Protein AF-A0A4S4K1Y8-F1 (afdb_monomer)

Secondary structure (DSSP, 8-state):
--------------------S-PPPHHHHHHHHHHHHHHHHHHHHHHHHHHHHHHHHHHHHHHHHHHHHHHHHHHHHT----HHHHHHHHHH--PPPPTT--EEEETTEEEETT--TT-------PPP-

Solvent-accessible surface area (backbone atoms only — not comparable to full-atom values): 8454 Å² total; per-residue (Å²): 139,83,85,86,84,86,88,82,79,75,85,75,75,76,78,76,76,71,86,68,96,69,75,84,50,72,65,62,54,50,52,52,55,50,53,50,50,56,51,54,63,58,50,57,70,58,52,60,62,53,50,57,54,51,53,50,58,52,40,54,51,43,33,54,51,50,36,57,55,48,57,48,48,31,64,75,72,70,46,80,92,45,74,68,58,51,56,56,47,59,77,71,49,88,73,76,73,48,91,80,41,51,82,44,80,54,99,90,43,48,42,52,76,61,66,66,94,76,79,88,71,82,81,81,80,76,84,83,130

Structure (mmCIF, N/CA/C/O backbone):
data_AF-A0A4S4K1Y8-F1
#
_entry.id   AF-A0A4S4K1Y8-F1
#
loop_
_atom_site.group_PDB
_atom_site.id
_atom_site.type_symbol
_atom_site.label_atom_id
_atom_site.label_alt_id
_atom_site.label_comp_id
_atom_site.label_asym_id
_atom_site.label_entity_id
_atom_site.label_seq_id
_atom_site.pdbx_PDB_ins_code
_atom_site.Cartn_x
_atom_site.Cartn_y
_atom_site.Cartn_z
_atom_site.occupancy
_atom_site.B_iso_or_equiv
_atom_site.auth_seq_id
_atom_site.auth_comp_id
_atom_site.auth_asym_id
_atom_site.auth_atom_id
_atom_site.pdbx_PDB_model_num
ATOM 1 N N . MET A 1 1 ? -75.470 12.264 -7.279 1.00 44.88 1 MET A N 1
ATOM 2 C CA . MET A 1 1 ? -74.260 12.951 -6.772 1.00 44.88 1 MET A CA 1
ATOM 3 C C . MET A 1 1 ? -73.646 12.125 -5.641 1.00 44.88 1 MET A C 1
ATOM 5 O O . MET A 1 1 ? -74.164 12.151 -4.535 1.00 44.88 1 MET A O 1
ATOM 9 N N . LYS A 1 2 ? -72.594 11.339 -5.912 1.00 53.22 2 LYS A N 1
ATOM 10 C CA . LYS A 1 2 ? -71.804 10.629 -4.886 1.00 53.22 2 LYS A CA 1
ATOM 11 C C . LYS A 1 2 ? -70.494 11.396 -4.707 1.00 53.22 2 LYS A C 1
ATOM 13 O O . LYS A 1 2 ? -69.692 11.431 -5.633 1.00 53.22 2 LYS A O 1
ATOM 18 N N . LYS A 1 3 ? -70.290 12.036 -3.552 1.00 52.44 3 LYS A N 1
ATOM 19 C CA . LYS A 1 3 ? -68.985 12.610 -3.198 1.00 52.44 3 LYS A CA 1
ATOM 20 C C . LYS A 1 3 ? -68.050 11.472 -2.789 1.00 52.44 3 LYS A C 1
ATOM 22 O O . LYS A 1 3 ? -68.251 10.849 -1.750 1.00 52.44 3 LYS A O 1
ATOM 27 N N . LEU A 1 4 ? -67.036 11.214 -3.611 1.00 60.16 4 LEU A N 1
ATOM 28 C CA . LEU A 1 4 ? -65.812 10.540 -3.190 1.00 60.16 4 LEU A CA 1
ATOM 29 C C . LEU A 1 4 ? -65.036 11.527 -2.320 1.00 60.16 4 LEU A C 1
ATOM 31 O O . LEU A 1 4 ? -64.626 12.575 -2.805 1.00 60.16 4 LEU A O 1
ATOM 35 N N . ASN A 1 5 ? -64.863 11.219 -1.037 1.00 57.75 5 ASN A N 1
ATOM 36 C CA . ASN A 1 5 ? -63.898 11.930 -0.208 1.00 57.75 5 ASN A CA 1
ATOM 37 C C . ASN A 1 5 ? -63.271 10.960 0.793 1.00 57.75 5 ASN A C 1
ATOM 39 O O . ASN A 1 5 ? -63.696 10.825 1.938 1.00 57.75 5 ASN A O 1
ATOM 43 N N . LYS A 1 6 ? -62.271 10.226 0.313 1.00 69.25 6 LYS A N 1
ATOM 44 C CA . LYS A 1 6 ? -61.308 9.501 1.136 1.00 69.25 6 LYS A CA 1
ATOM 45 C C . LYS A 1 6 ? -59.976 9.561 0.414 1.00 69.25 6 LYS A C 1
ATOM 47 O O . LYS A 1 6 ? -59.761 8.718 -0.438 1.00 69.25 6 LYS A O 1
ATOM 52 N N . LEU A 1 7 ? -59.134 10.542 0.725 1.00 65.06 7 LEU A N 1
ATOM 53 C CA . LEU A 1 7 ? -57.671 10.441 0.632 1.00 65.06 7 LEU A CA 1
ATOM 54 C C . LEU A 1 7 ? -57.057 11.773 1.065 1.00 65.06 7 LEU A C 1
ATOM 56 O O . LEU A 1 7 ? -56.901 12.691 0.274 1.00 65.06 7 LEU A O 1
ATOM 60 N N . ASN A 1 8 ? -56.813 11.869 2.370 1.00 66.56 8 ASN A N 1
ATOM 61 C CA . ASN A 1 8 ? -55.640 12.503 2.969 1.00 66.56 8 ASN A CA 1
ATOM 62 C C . ASN A 1 8 ? -55.759 12.323 4.481 1.00 66.56 8 ASN A C 1
ATOM 64 O O . ASN A 1 8 ? -56.215 13.201 5.208 1.00 66.56 8 ASN A O 1
ATOM 68 N N . LYS A 1 9 ? -55.394 11.127 4.957 1.00 69.00 9 LYS 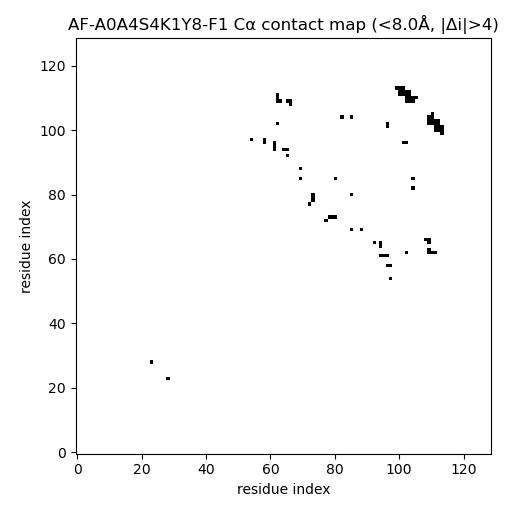A N 1
ATOM 69 C CA . LYS A 1 9 ? -54.962 11.001 6.347 1.00 69.00 9 LYS A CA 1
ATOM 70 C C . LYS A 1 9 ? -53.484 11.378 6.349 1.00 69.00 9 LYS A C 1
ATOM 72 O O . LYS A 1 9 ? -52.718 10.656 5.711 1.00 69.00 9 LYS A O 1
ATOM 77 N N . PRO A 1 10 ? -53.076 12.482 6.996 1.00 60.72 10 PRO A N 1
ATOM 78 C CA . PRO A 1 10 ? -51.661 12.721 7.197 1.00 60.72 10 PRO A CA 1
ATOM 79 C C . PRO A 1 10 ? -51.107 11.546 8.002 1.00 60.72 10 PRO A C 1
ATOM 81 O O . PRO A 1 10 ? -51.754 11.069 8.941 1.00 60.72 10 PRO A O 1
ATOM 84 N N . LEU A 1 11 ? -49.931 11.064 7.606 1.00 60.72 11 LEU A N 1
ATOM 85 C CA . LEU A 1 11 ? -49.122 10.194 8.444 1.00 60.72 11 LEU A CA 1
ATOM 86 C C . LEU A 1 11 ? -48.847 10.974 9.728 1.00 60.72 11 LEU A C 1
ATOM 88 O O . LEU A 1 11 ? -48.009 11.870 9.769 1.00 60.72 11 LEU A O 1
ATOM 92 N N . SER A 1 12 ? -49.649 10.692 10.751 1.00 56.81 12 SER A N 1
ATOM 93 C CA . SER A 1 12 ? -49.454 11.218 12.088 1.00 56.81 12 SER A CA 1
ATOM 94 C C . SER A 1 12 ? -48.166 10.593 12.603 1.00 56.81 12 SER A C 1
ATOM 96 O O . SER A 1 12 ? -48.158 9.463 13.087 1.00 56.81 12 SER A O 1
ATOM 98 N N . PHE A 1 13 ? -47.059 11.315 12.444 1.00 59.56 13 PHE A N 1
ATOM 99 C CA . PHE A 1 13 ? -45.871 11.064 13.235 1.00 59.56 13 PHE A CA 1
ATOM 100 C C . PHE A 1 13 ? -46.255 11.452 14.658 1.00 59.56 13 PHE A C 1
ATOM 102 O O . PHE A 1 13 ? -46.341 12.632 15.002 1.00 59.56 13 PHE A O 1
ATOM 109 N N . SER A 1 14 ? -46.638 10.443 15.438 1.00 62.50 14 SER A N 1
ATOM 110 C CA . SER A 1 14 ? -46.892 10.581 16.862 1.00 62.50 14 SER A CA 1
ATOM 111 C C . SER A 1 14 ? -45.677 11.264 17.477 1.00 62.50 14 SER A C 1
ATOM 113 O O . SER A 1 14 ? -44.613 10.660 17.589 1.00 62.50 14 SER A O 1
ATOM 115 N N . ASN A 1 15 ? -45.844 12.528 17.856 1.00 57.81 15 ASN A N 1
ATOM 116 C CA . ASN A 1 15 ? -44.879 13.275 18.639 1.00 57.81 15 ASN A CA 1
ATOM 117 C C . ASN A 1 15 ? -44.780 12.569 19.997 1.00 57.81 15 ASN A C 1
ATOM 119 O O . ASN A 1 15 ? -45.671 12.707 20.842 1.00 57.81 15 ASN A O 1
ATOM 123 N N . GLN A 1 16 ? -43.769 11.707 20.155 1.00 63.28 16 GLN A N 1
ATOM 124 C CA . GLN A 1 16 ? -43.490 11.041 21.418 1.00 63.28 16 GLN A CA 1
ATOM 125 C C . GLN A 1 16 ? -43.121 12.115 22.435 1.00 63.28 16 GLN A C 1
ATOM 127 O O . GLN A 1 16 ? -42.025 12.666 22.456 1.00 63.28 16 GLN A O 1
ATOM 132 N N . LYS A 1 17 ? -44.139 12.417 23.238 1.00 57.53 17 LYS A N 1
ATOM 133 C CA . LYS A 1 17 ? -44.142 13.159 24.490 1.00 57.53 17 LYS A CA 1
ATOM 134 C C . LYS A 1 17 ? -42.794 13.010 25.201 1.00 57.53 17 LYS A C 1
ATOM 136 O O . LYS A 1 17 ? -42.365 11.889 25.462 1.00 57.53 17 LYS A O 1
ATOM 141 N N . GLY A 1 18 ? -42.171 14.160 25.456 1.00 58.25 18 GLY A N 1
ATOM 142 C CA . GLY A 1 18 ? -40.797 14.308 25.916 1.00 58.25 18 GLY A CA 1
ATOM 143 C C . GLY A 1 18 ? -40.385 13.336 27.014 1.00 58.25 18 GLY A C 1
ATOM 144 O O . GLY A 1 18 ? -41.169 12.989 27.901 1.00 58.25 18 GLY A O 1
ATOM 145 N N . ILE A 1 19 ? -39.120 12.934 26.924 1.00 61.56 19 ILE A N 1
ATOM 146 C CA . ILE A 1 19 ? -38.360 12.294 27.991 1.00 61.56 19 ILE A CA 1
ATOM 147 C C . ILE A 1 19 ? -38.529 13.194 29.217 1.00 61.56 19 ILE A C 1
ATOM 149 O O . ILE A 1 19 ? -37.940 14.267 29.286 1.00 61.56 19 ILE A O 1
ATOM 153 N N . GLY A 1 20 ? -39.424 12.818 30.135 1.00 55.78 20 GLY A N 1
ATOM 154 C CA . GLY A 1 20 ? -39.497 13.478 31.435 1.00 55.78 20 GLY A CA 1
ATOM 155 C C . GLY A 1 20 ? -38.118 13.413 32.080 1.00 55.78 20 GLY A C 1
ATOM 156 O O . GLY A 1 20 ? -37.409 12.444 31.815 1.00 55.78 20 GLY A O 1
ATOM 157 N N . ASP A 1 21 ? -37.768 14.417 32.884 1.00 61.09 21 ASP A N 1
ATOM 158 C CA . ASP A 1 21 ? -36.469 14.633 33.548 1.00 61.09 21 ASP A CA 1
ATOM 159 C C . ASP A 1 21 ? -36.009 13.450 34.429 1.00 61.09 21 ASP A C 1
ATOM 161 O O . ASP A 1 21 ? -35.890 13.535 35.651 1.00 61.09 21 ASP A O 1
ATOM 165 N N . ARG A 1 22 ? -35.776 12.292 33.819 1.00 68.56 22 ARG A N 1
ATOM 166 C CA . ARG A 1 22 ? -35.222 11.093 34.424 1.00 68.56 22 ARG A CA 1
ATOM 167 C C . ARG A 1 22 ? -33.737 11.150 34.120 1.00 68.56 22 ARG A C 1
ATOM 169 O O . ARG A 1 22 ? -33.318 10.878 32.999 1.00 68.56 22 ARG A O 1
ATOM 176 N N . GLY A 1 23 ? -32.963 11.596 35.105 1.00 71.19 23 GLY A N 1
ATOM 177 C CA . GLY A 1 23 ? -31.509 11.604 35.015 1.00 71.19 23 GLY A CA 1
ATOM 178 C C . GLY A 1 23 ? -30.976 10.196 34.750 1.00 71.19 23 GLY A C 1
ATOM 179 O O . GLY A 1 23 ? -31.481 9.224 35.315 1.00 71.19 23 GLY A O 1
ATOM 180 N N . LEU A 1 24 ? -29.961 10.106 33.888 1.00 76.50 24 LEU A N 1
ATOM 181 C CA . LEU A 1 24 ? -29.186 8.885 33.675 1.00 76.50 24 LEU A CA 1
ATOM 182 C C . LEU A 1 24 ? -28.655 8.392 35.020 1.00 76.50 24 LEU A C 1
ATOM 184 O O . LEU A 1 24 ? -28.124 9.168 35.819 1.00 76.50 24 LEU A O 1
ATOM 188 N N . THR A 1 25 ? -28.801 7.099 35.281 1.00 89.50 25 THR A N 1
ATOM 189 C CA . THR A 1 25 ? -28.272 6.521 36.519 1.00 89.50 25 THR A CA 1
ATOM 190 C C . THR A 1 25 ? -26.767 6.285 36.388 1.00 89.50 25 THR A C 1
ATOM 192 O O . THR A 1 25 ? -26.259 5.993 35.306 1.00 89.50 25 THR A O 1
ATOM 195 N N . LEU A 1 26 ? -26.030 6.363 37.501 1.00 90.12 26 LEU A N 1
ATOM 196 C CA . LEU A 1 26 ? -24.594 6.047 37.501 1.00 90.12 26 LEU A CA 1
ATOM 197 C C . LEU A 1 26 ? -24.321 4.621 37.004 1.00 90.12 26 LEU A C 1
ATOM 199 O O . LEU A 1 26 ? -23.332 4.391 36.317 1.00 90.12 26 LEU A O 1
ATOM 203 N N . ILE A 1 27 ? -25.209 3.676 37.324 1.00 93.44 27 ILE A N 1
ATOM 204 C CA . ILE A 1 27 ? -25.071 2.283 36.897 1.00 93.44 27 ILE A CA 1
ATOM 205 C C . ILE A 1 27 ? -25.265 2.118 35.386 1.00 93.44 27 ILE A C 1
ATOM 207 O O . ILE A 1 27 ? -24.547 1.345 34.763 1.00 93.44 27 ILE A O 1
ATOM 211 N N . GLU A 1 28 ? -26.183 2.872 34.782 1.00 91.50 28 GLU A N 1
ATOM 212 C CA . GLU A 1 28 ? -26.424 2.850 33.338 1.00 91.50 28 GLU A CA 1
ATOM 213 C C . GLU A 1 28 ? -25.194 3.331 32.567 1.00 91.50 28 GLU A C 1
ATOM 215 O O . GLU A 1 28 ? -24.731 2.651 31.652 1.00 91.50 28 GLU A O 1
ATOM 220 N N . LEU A 1 29 ? -24.587 4.436 33.007 1.00 92.75 29 LEU A N 1
ATOM 221 C CA . LEU A 1 29 ? -23.331 4.911 32.428 1.00 92.75 29 LEU A CA 1
ATOM 222 C C . LEU A 1 29 ? -22.174 3.934 32.669 1.00 92.75 29 LEU A C 1
ATOM 224 O O . LEU A 1 29 ? -21.394 3.685 31.751 1.00 92.75 29 LEU A O 1
ATOM 228 N N . LEU A 1 30 ? -22.085 3.346 33.868 1.00 94.75 30 LEU A N 1
ATOM 229 C CA . LEU A 1 30 ? -21.049 2.370 34.218 1.00 94.75 30 LEU A CA 1
ATOM 230 C C . LEU A 1 30 ? -21.103 1.146 33.301 1.00 94.75 30 LEU A C 1
ATOM 232 O O . LEU A 1 30 ? -20.068 0.715 32.795 1.00 94.75 30 LEU A O 1
ATOM 236 N N . VAL A 1 31 ? -22.293 0.604 33.042 1.00 96.25 31 VAL A N 1
ATOM 237 C CA . VAL A 1 31 ? -22.452 -0.556 32.157 1.00 96.25 31 VAL A CA 1
ATOM 238 C C . VAL A 1 31 ? -22.037 -0.212 30.724 1.00 96.25 31 VAL A C 1
ATOM 240 O O . VAL A 1 31 ? -21.310 -0.989 30.107 1.00 96.25 31 VAL A O 1
ATOM 243 N N . VAL A 1 32 ? -22.412 0.964 30.211 1.00 95.69 32 VAL A N 1
ATOM 244 C CA . VAL A 1 32 ? -22.042 1.399 28.853 1.00 95.69 32 VAL A CA 1
ATOM 245 C C . VAL A 1 32 ? -20.526 1.520 28.694 1.00 95.69 32 VAL A C 1
ATOM 247 O O . VAL A 1 32 ? -19.967 0.920 27.776 1.00 95.69 32 VAL A O 1
ATOM 250 N N . VAL A 1 33 ? -19.837 2.228 29.598 1.00 95.44 33 VAL A N 1
ATOM 251 C CA . VAL A 1 33 ? -18.373 2.379 29.498 1.00 95.44 33 VAL A CA 1
ATOM 252 C C . VAL A 1 33 ? -17.644 1.051 29.703 1.00 95.44 33 VAL A C 1
ATOM 254 O O . VAL A 1 33 ? -16.614 0.820 29.076 1.00 95.44 33 VAL A O 1
ATOM 257 N N . THR A 1 34 ? -18.203 0.148 30.515 1.00 96.31 34 THR A N 1
ATOM 258 C CA . THR A 1 34 ? -17.657 -1.204 30.706 1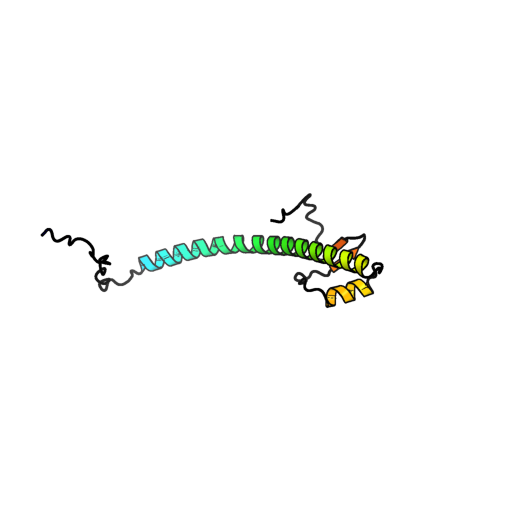.00 96.31 34 THR A CA 1
ATOM 259 C C . THR A 1 34 ? -17.716 -2.003 29.407 1.00 96.31 34 THR A C 1
ATOM 261 O O . THR A 1 34 ? -16.704 -2.555 28.978 1.00 96.31 34 THR A O 1
ATOM 264 N N . ILE A 1 35 ? -18.875 -2.027 28.741 1.00 96.75 35 ILE A N 1
ATOM 265 C CA . ILE A 1 35 ? -19.042 -2.724 27.459 1.00 96.75 35 ILE A CA 1
ATOM 266 C C . ILE A 1 35 ? -18.140 -2.092 26.388 1.00 96.75 35 ILE A C 1
ATOM 268 O O . ILE A 1 35 ? -17.456 -2.817 25.666 1.00 96.75 35 ILE A O 1
ATOM 272 N N . MET A 1 36 ? -18.064 -0.756 26.322 1.00 96.00 36 MET A N 1
ATOM 273 C CA . MET A 1 36 ? -17.162 -0.058 25.399 1.00 96.00 36 MET A CA 1
ATOM 274 C C . MET A 1 36 ? -15.689 -0.403 25.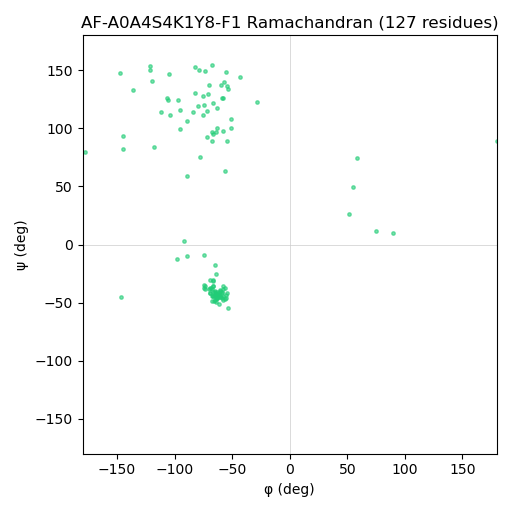652 1.00 96.00 36 MET A C 1
ATOM 276 O O . MET A 1 36 ? -14.953 -0.610 24.693 1.00 96.00 36 MET A O 1
ATOM 280 N N . GLY A 1 37 ? -15.263 -0.518 26.914 1.00 95.75 37 GLY A N 1
ATOM 281 C CA . GLY A 1 37 ? -13.894 -0.895 27.273 1.00 95.75 37 GLY A CA 1
ATOM 282 C C . GLY A 1 37 ? -13.528 -2.314 26.835 1.00 95.75 37 GLY A C 1
ATOM 283 O O . GLY A 1 37 ? -12.456 -2.525 26.269 1.00 95.75 37 GLY A O 1
ATOM 284 N N . VAL A 1 38 ? -14.435 -3.278 27.029 1.00 95.44 38 VAL A N 1
ATOM 285 C CA . VAL A 1 38 ? -14.228 -4.668 26.582 1.00 95.44 38 VAL A CA 1
ATOM 286 C C . VAL A 1 38 ? -14.116 -4.741 25.058 1.00 95.44 38 VAL A C 1
ATOM 288 O O . VAL A 1 38 ? -13.194 -5.372 24.541 1.00 95.44 38 VAL A O 1
ATOM 291 N N . ILE A 1 39 ? -15.012 -4.063 24.332 1.00 94.75 39 ILE A N 1
ATOM 292 C CA . ILE A 1 39 ? -14.984 -4.033 22.862 1.00 94.75 39 ILE A CA 1
ATOM 293 C C . ILE A 1 39 ? -13.704 -3.353 22.363 1.00 94.75 39 ILE A C 1
ATOM 295 O O . ILE A 1 39 ? -13.030 -3.895 21.489 1.00 94.75 39 ILE A O 1
ATOM 299 N N . ALA A 1 40 ? -13.338 -2.203 22.938 1.00 92.25 40 ALA A N 1
ATOM 300 C CA . ALA A 1 40 ? -12.139 -1.464 22.554 1.00 92.25 40 ALA A CA 1
ATOM 301 C C . ALA A 1 40 ? -10.858 -2.291 22.756 1.00 92.25 40 ALA A C 1
ATOM 303 O O . ALA A 1 40 ? -9.980 -2.259 21.899 1.00 92.25 40 ALA A O 1
ATOM 304 N N . GLY A 1 41 ? -10.764 -3.078 23.834 1.00 91.25 41 GLY A N 1
ATOM 305 C CA . GLY A 1 41 ? -9.604 -3.937 24.089 1.00 91.25 41 GLY A CA 1
ATOM 306 C C . GLY A 1 41 ? -9.395 -5.023 23.027 1.00 91.25 41 GLY A C 1
ATOM 307 O O . GLY A 1 41 ? -8.269 -5.245 22.587 1.00 91.25 41 GLY A O 1
ATOM 308 N N . ILE A 1 42 ? -10.471 -5.679 22.580 1.00 88.38 42 ILE A N 1
ATOM 309 C CA . ILE A 1 42 ? -10.394 -6.735 21.551 1.00 88.38 42 ILE A CA 1
ATOM 310 C C . ILE A 1 42 ? -10.155 -6.128 20.163 1.00 88.38 42 ILE A C 1
ATOM 312 O O . ILE A 1 42 ? -9.404 -6.680 19.359 1.00 88.38 42 ILE A O 1
ATOM 316 N N . ALA A 1 43 ? -10.767 -4.974 19.896 1.00 85.69 43 ALA A N 1
ATOM 317 C CA . ALA A 1 43 ? -10.687 -4.281 18.619 1.00 85.69 43 ALA A CA 1
ATOM 318 C C . ALA A 1 43 ? -9.237 -3.990 18.187 1.00 85.69 43 ALA A C 1
ATOM 320 O O . ALA A 1 43 ? -8.886 -4.241 17.037 1.00 85.69 43 ALA A O 1
ATOM 321 N N . VAL A 1 44 ? -8.375 -3.534 19.106 1.00 79.94 44 VAL A N 1
ATOM 322 C CA . VAL A 1 44 ? -6.984 -3.137 18.800 1.00 79.94 44 VAL A CA 1
ATOM 323 C C . VAL A 1 44 ? -6.183 -4.261 18.135 1.00 79.94 44 VAL A C 1
ATOM 325 O O . VAL A 1 44 ? -5.540 -4.032 17.113 1.00 79.94 44 VAL A O 1
ATOM 328 N N . TYR A 1 45 ? -6.247 -5.484 18.666 1.00 76.50 45 TYR A N 1
ATOM 329 C CA . TYR A 1 45 ? -5.467 -6.607 18.135 1.00 76.50 45 TYR A CA 1
ATOM 330 C C . TYR A 1 45 ? -5.896 -7.030 16.726 1.00 76.50 45 TYR A C 1
ATOM 332 O O . TYR A 1 45 ? -5.067 -7.504 15.951 1.00 76.50 45 TYR A O 1
ATOM 340 N N . SER A 1 46 ? -7.178 -6.868 16.391 1.00 72.00 46 SER A N 1
ATOM 341 C CA . SER A 1 46 ? -7.703 -7.267 15.084 1.00 72.00 46 SER A CA 1
ATOM 342 C C . SER A 1 46 ? -7.294 -6.306 13.970 1.00 72.00 46 SER A C 1
ATOM 344 O O . SER A 1 46 ? -7.091 -6.752 12.846 1.00 72.00 46 SER A O 1
ATOM 346 N N . TYR A 1 47 ? -7.187 -5.005 14.253 1.00 73.00 47 TYR A N 1
ATOM 347 C CA . TYR A 1 47 ? -6.920 -4.011 13.211 1.00 73.00 47 TYR A CA 1
ATOM 348 C C . TYR A 1 47 ? -5.476 -4.038 12.709 1.00 73.00 47 TYR A C 1
ATOM 350 O O . TYR A 1 47 ? -5.264 -3.919 11.508 1.00 73.00 47 TYR A O 1
ATOM 358 N N . VAL A 1 48 ? -4.493 -4.256 13.588 1.00 73.44 48 VAL A N 1
ATOM 359 C CA . VAL A 1 48 ? -3.066 -4.205 13.209 1.00 73.44 48 VAL A CA 1
ATOM 360 C C . VAL A 1 48 ? -2.723 -5.238 12.130 1.00 73.44 48 VAL A C 1
ATOM 362 O O . VAL A 1 48 ? -2.118 -4.896 11.123 1.00 73.44 48 VAL A O 1
ATOM 365 N N . ARG A 1 49 ? -3.191 -6.483 12.282 1.00 67.75 49 ARG A N 1
ATOM 366 C CA . ARG A 1 49 ? -2.882 -7.571 11.334 1.00 67.75 49 ARG A CA 1
ATOM 367 C C . ARG A 1 49 ? -3.534 -7.402 9.963 1.00 67.75 49 ARG A C 1
ATOM 369 O O . ARG A 1 49 ? -3.016 -7.899 8.973 1.00 67.75 49 ARG A O 1
ATOM 376 N N . ILE A 1 50 ? -4.700 -6.759 9.910 1.00 70.88 50 ILE A N 1
ATOM 377 C CA . ILE A 1 50 ? -5.421 -6.545 8.648 1.00 70.88 50 ILE A CA 1
ATOM 378 C C . ILE A 1 50 ? -4.720 -5.461 7.824 1.00 70.88 50 ILE A C 1
ATOM 380 O O . ILE A 1 50 ? -4.664 -5.572 6.602 1.00 70.88 50 ILE A O 1
ATOM 384 N N . ILE A 1 51 ? -4.170 -4.439 8.485 1.00 75.50 51 ILE A N 1
ATOM 385 C CA . ILE A 1 51 ? -3.483 -3.331 7.816 1.00 75.50 51 ILE A CA 1
ATOM 386 C C . ILE A 1 51 ? -2.228 -3.833 7.098 1.00 75.50 51 ILE A C 1
ATOM 388 O O . ILE A 1 51 ? -2.082 -3.551 5.916 1.00 75.50 51 ILE A O 1
ATOM 392 N N . GLU A 1 52 ? -1.396 -4.636 7.767 1.00 74.12 52 GLU A N 1
ATOM 393 C CA . GLU A 1 52 ? -0.154 -5.171 7.183 1.00 74.12 52 GLU A CA 1
ATOM 394 C C . GLU A 1 52 ? -0.420 -5.983 5.907 1.00 74.12 52 GLU A C 1
ATOM 396 O O . GLU A 1 52 ? 0.191 -5.727 4.874 1.00 74.12 52 GLU A O 1
ATOM 401 N N . LYS A 1 53 ? -1.399 -6.898 5.939 1.00 77.06 53 LYS A N 1
ATOM 402 C CA . LYS A 1 53 ? -1.747 -7.700 4.758 1.00 77.06 53 LYS A CA 1
ATOM 403 C C . LYS A 1 53 ? -2.314 -6.852 3.615 1.00 77.06 53 LYS A C 1
ATOM 405 O O . LYS A 1 53 ? -2.003 -7.081 2.454 1.00 77.06 53 LYS A O 1
ATOM 410 N N . THR A 1 54 ? -3.148 -5.866 3.942 1.00 81.06 54 THR A N 1
ATOM 411 C CA . THR A 1 54 ? -3.744 -4.990 2.921 1.00 81.06 54 THR A CA 1
ATOM 412 C C . THR A 1 54 ? -2.677 -4.121 2.252 1.00 81.06 54 THR A C 1
ATOM 414 O O . THR A 1 54 ? -2.773 -3.848 1.059 1.00 81.06 54 THR A O 1
ATOM 417 N N . GLU A 1 55 ? -1.665 -3.685 3.005 1.00 81.56 55 GLU A N 1
ATOM 418 C CA . GLU A 1 55 ? -0.534 -2.924 2.470 1.00 81.56 55 GLU A CA 1
ATOM 419 C C . GLU A 1 55 ? 0.271 -3.757 1.463 1.00 81.56 55 GLU A C 1
ATOM 421 O O . GLU A 1 55 ? 0.600 -3.256 0.389 1.00 81.56 55 GLU A O 1
ATOM 426 N N . GLU A 1 56 ? 0.527 -5.031 1.770 1.00 82.44 56 GLU A N 1
ATOM 427 C CA . GLU A 1 56 ? 1.222 -5.952 0.864 1.00 82.44 56 GLU A CA 1
ATOM 428 C C . GLU A 1 56 ? 0.411 -6.240 -0.407 1.00 82.44 56 GLU A C 1
ATOM 430 O O . GLU A 1 56 ? 0.927 -6.066 -1.511 1.00 82.44 56 GLU A O 1
ATOM 435 N N . ASP A 1 57 ? -0.877 -6.574 -0.269 1.00 84.75 57 ASP A N 1
ATOM 436 C CA . ASP A 1 57 ? -1.763 -6.869 -1.404 1.00 84.75 57 ASP A CA 1
ATOM 437 C C . ASP A 1 57 ? -1.860 -5.673 -2.380 1.00 84.75 57 ASP A C 1
ATOM 439 O O . ASP A 1 57 ? -1.846 -5.836 -3.604 1.00 84.75 57 ASP A O 1
ATOM 443 N N . VAL A 1 58 ? -1.944 -4.444 -1.850 1.00 87.62 58 VAL A N 1
ATOM 444 C CA . VAL A 1 58 ? -1.943 -3.216 -2.666 1.00 87.62 58 VAL A CA 1
ATOM 445 C C . VAL A 1 58 ? -0.586 -3.006 -3.328 1.00 87.62 58 VAL A C 1
ATOM 447 O O . VAL A 1 58 ? -0.527 -2.580 -4.483 1.00 87.62 58 VAL A O 1
ATOM 450 N N . CYS A 1 59 ? 0.500 -3.315 -2.623 1.00 87.75 59 CYS A N 1
ATOM 451 C CA . CYS A 1 59 ? 1.836 -3.150 -3.167 1.00 87.75 59 CYS A CA 1
ATOM 452 C C . CYS A 1 59 ? 2.100 -4.079 -4.353 1.00 87.75 59 CYS A C 1
ATOM 454 O O . CYS A 1 59 ? 2.620 -3.640 -5.381 1.00 87.75 59 CYS A O 1
ATOM 456 N N . ASP A 1 60 ? 1.653 -5.328 -4.252 1.00 87.38 60 ASP A N 1
ATOM 457 C CA . ASP A 1 60 ? 1.734 -6.305 -5.335 1.00 87.38 60 ASP A CA 1
ATOM 458 C C . ASP A 1 60 ? 0.907 -5.876 -6.549 1.00 87.38 60 ASP A C 1
ATOM 460 O O . ASP A 1 60 ? 1.370 -5.946 -7.693 1.00 87.38 60 ASP A O 1
ATOM 464 N N . ALA A 1 61 ? -0.300 -5.355 -6.313 1.00 89.50 61 ALA A N 1
ATOM 465 C CA . ALA A 1 61 ? -1.126 -4.803 -7.378 1.00 89.50 61 ALA A CA 1
ATOM 466 C C . ALA A 1 61 ? -0.438 -3.612 -8.070 1.00 89.50 61 ALA A C 1
ATOM 468 O O . ALA A 1 61 ? -0.428 -3.541 -9.302 1.00 89.50 61 ALA A O 1
ATOM 469 N N . ASN A 1 62 ? 0.177 -2.709 -7.302 1.00 90.81 62 ASN A N 1
ATOM 470 C CA . ASN A 1 62 ? 0.903 -1.558 -7.835 1.00 90.81 62 ASN A CA 1
ATOM 471 C C . ASN A 1 62 ? 2.129 -1.983 -8.653 1.00 90.81 62 ASN A C 1
ATOM 473 O O . ASN A 1 62 ? 2.310 -1.481 -9.762 1.00 90.81 62 ASN A O 1
ATOM 477 N N . ALA A 1 63 ? 2.924 -2.942 -8.168 1.00 90.12 63 ALA A N 1
ATOM 478 C CA . ALA A 1 63 ? 4.070 -3.486 -8.899 1.00 90.12 63 ALA A CA 1
ATOM 479 C C . ALA A 1 63 ? 3.646 -4.082 -10.252 1.00 90.12 63 ALA A C 1
ATOM 481 O O . ALA A 1 63 ? 4.251 -3.808 -11.290 1.00 90.12 63 ALA A O 1
ATOM 482 N N . LEU A 1 64 ? 2.549 -4.842 -10.266 1.00 90.94 64 LEU A N 1
ATOM 483 C CA . LEU A 1 64 ? 2.011 -5.454 -11.478 1.00 90.94 64 LEU A CA 1
ATOM 484 C C . LEU A 1 64 ? 1.433 -4.422 -12.460 1.00 90.94 64 LEU A C 1
ATOM 486 O O . LEU A 1 64 ? 1.588 -4.571 -13.676 1.00 90.94 64 LEU A O 1
ATOM 490 N N . LEU A 1 65 ? 0.780 -3.369 -11.964 1.00 92.12 65 LEU A N 1
ATOM 491 C CA . LEU A 1 65 ? 0.328 -2.252 -12.798 1.00 92.12 65 LEU A CA 1
ATOM 492 C C . LEU A 1 65 ? 1.513 -1.519 -13.428 1.00 92.12 65 LEU A C 1
ATOM 494 O O . LEU A 1 65 ? 1.516 -1.292 -14.640 1.00 92.12 65 LEU A O 1
ATOM 498 N N . LEU A 1 66 ? 2.534 -1.224 -12.625 1.00 93.06 66 LEU A N 1
ATOM 499 C CA . LEU A 1 66 ? 3.750 -0.554 -13.064 1.00 93.06 66 LEU A CA 1
ATOM 500 C C . LEU A 1 66 ? 4.492 -1.375 -14.124 1.00 93.06 66 LEU A C 1
ATOM 502 O O . LEU A 1 66 ? 4.888 -0.826 -15.150 1.00 93.06 66 LEU A O 1
ATOM 506 N N . LYS A 1 67 ? 4.602 -2.698 -13.930 1.00 93.81 67 LYS A N 1
ATOM 507 C CA . LYS A 1 67 ? 5.151 -3.631 -14.924 1.00 93.81 67 LYS A CA 1
ATOM 508 C C . LYS A 1 67 ? 4.433 -3.496 -16.262 1.00 93.81 67 LYS A C 1
ATOM 510 O O . LYS A 1 67 ? 5.073 -3.274 -17.284 1.00 93.81 67 LYS A O 1
ATOM 515 N N . ARG A 1 68 ? 3.102 -3.614 -16.263 1.00 93.06 68 ARG A N 1
ATOM 516 C CA . ARG A 1 68 ? 2.297 -3.567 -17.496 1.00 93.06 68 ARG A CA 1
ATOM 517 C C . ARG A 1 68 ? 2.446 -2.239 -18.227 1.00 93.06 68 ARG A C 1
ATOM 519 O O . ARG A 1 68 ? 2.493 -2.214 -19.456 1.00 93.06 68 ARG A O 1
ATOM 526 N N . GLU A 1 69 ? 2.480 -1.137 -17.487 1.00 93.44 69 GLU A N 1
ATOM 527 C CA . GLU A 1 69 ? 2.652 0.191 -18.068 1.00 93.44 69 GLU A CA 1
ATOM 528 C C . GLU A 1 69 ? 4.060 0.377 -18.645 1.00 93.44 69 GLU A C 1
ATOM 530 O O . GLU A 1 69 ? 4.205 0.879 -19.761 1.00 93.44 69 GLU A O 1
ATOM 535 N N . TYR A 1 70 ? 5.080 -0.099 -17.931 1.00 94.81 70 TYR A N 1
ATOM 536 C CA . TYR A 1 70 ? 6.467 -0.031 -18.368 1.00 94.81 70 TYR A CA 1
ATOM 537 C C . TYR A 1 70 ? 6.750 -0.918 -19.587 1.00 94.81 70 TYR A C 1
ATOM 539 O O . TYR A 1 70 ? 7.280 -0.448 -20.586 1.00 94.81 70 TYR A O 1
ATOM 547 N N . GLU A 1 71 ? 6.330 -2.184 -19.580 1.00 94.50 71 GLU A N 1
ATOM 548 C CA . GLU A 1 71 ? 6.477 -3.067 -20.747 1.00 94.50 71 GLU A CA 1
ATOM 549 C C . GLU A 1 71 ? 5.780 -2.482 -21.979 1.00 94.50 71 GLU A C 1
ATOM 551 O O . GLU A 1 71 ? 6.293 -2.540 -23.100 1.00 94.50 71 GLU A O 1
ATOM 556 N N . ARG A 1 72 ? 4.616 -1.855 -21.776 1.00 94.06 72 ARG A N 1
ATOM 557 C CA . ARG A 1 72 ? 3.916 -1.156 -22.848 1.00 94.06 72 ARG A CA 1
ATOM 558 C C . ARG A 1 72 ? 4.730 0.025 -23.379 1.00 94.06 72 ARG A C 1
ATOM 560 O O . ARG A 1 72 ? 4.733 0.220 -24.593 1.00 94.06 72 ARG A O 1
ATOM 567 N N . SER A 1 73 ? 5.391 0.810 -22.528 1.00 93.56 73 SER A N 1
ATOM 568 C CA . SER A 1 73 ? 6.206 1.945 -22.982 1.00 93.56 73 SER A CA 1
ATOM 569 C C . SER A 1 73 ? 7.434 1.483 -23.769 1.00 93.56 73 SER A C 1
ATOM 571 O O . SER A 1 73 ? 7.682 2.021 -24.847 1.00 93.56 73 SER A O 1
ATOM 573 N N . LEU A 1 74 ? 8.107 0.414 -23.328 1.00 94.69 74 LEU A N 1
ATOM 574 C CA . LEU A 1 74 ? 9.221 -0.204 -24.059 1.00 94.69 74 LEU A CA 1
ATOM 575 C C . LEU A 1 74 ? 8.811 -0.607 -25.484 1.00 94.69 74 LEU A C 1
ATOM 577 O O . LEU A 1 74 ? 9.494 -0.279 -26.456 1.00 94.69 74 LEU A O 1
ATOM 581 N N . VAL A 1 75 ? 7.649 -1.255 -25.626 1.00 95.06 75 VAL A N 1
ATOM 582 C CA . VAL A 1 75 ? 7.126 -1.682 -26.934 1.00 95.06 75 VAL A CA 1
ATOM 583 C C . VAL A 1 75 ? 6.696 -0.493 -27.799 1.00 95.06 75 VAL A C 1
ATOM 585 O O . VAL A 1 75 ? 6.953 -0.492 -29.002 1.00 95.06 75 VAL A O 1
ATOM 588 N N . LEU A 1 76 ? 6.028 0.513 -27.224 1.00 94.81 76 LEU A N 1
ATOM 589 C CA . LEU A 1 76 ? 5.523 1.669 -27.977 1.00 94.81 76 LEU A CA 1
ATOM 590 C C . LEU A 1 76 ? 6.641 2.589 -28.468 1.00 94.81 76 LEU A C 1
ATOM 592 O O . LEU A 1 76 ? 6.553 3.117 -29.577 1.00 94.81 76 LEU A O 1
ATOM 596 N N . GLU A 1 77 ? 7.670 2.790 -27.651 1.00 93.06 77 GLU A N 1
ATOM 597 C CA . GLU A 1 77 ? 8.800 3.659 -27.978 1.00 93.06 77 GLU A CA 1
ATOM 598 C C . GLU A 1 77 ? 9.917 2.908 -28.713 1.00 93.06 77 GLU A C 1
ATOM 600 O O . GLU A 1 77 ? 10.819 3.537 -29.268 1.00 93.06 77 GLU A O 1
ATOM 605 N N . ASN A 1 78 ? 9.823 1.574 -28.781 1.00 94.50 78 ASN A N 1
ATOM 606 C CA . ASN A 1 78 ? 10.829 0.689 -29.363 1.00 94.50 78 ASN A CA 1
ATOM 607 C C . ASN A 1 78 ? 12.207 0.910 -28.708 1.00 94.50 78 ASN A C 1
ATOM 609 O O . ASN A 1 78 ? 13.218 1.118 -29.385 1.00 94.50 78 ASN A O 1
ATOM 613 N N . ILE A 1 79 ? 12.210 0.901 -27.374 1.00 93.62 79 ILE A N 1
ATOM 614 C CA . ILE A 1 79 ? 13.384 1.076 -26.514 1.00 93.62 79 ILE A CA 1
ATOM 615 C C . ILE A 1 79 ? 13.540 -0.193 -25.672 1.00 93.62 79 ILE A C 1
ATOM 617 O O . ILE A 1 79 ? 12.551 -0.751 -25.203 1.00 93.62 79 ILE A O 1
ATOM 621 N N . ASP A 1 80 ? 14.778 -0.637 -25.468 1.00 94.19 80 ASP A N 1
ATOM 622 C CA . ASP A 1 80 ? 15.084 -1.741 -24.559 1.00 94.19 80 ASP A CA 1
ATOM 623 C C . ASP A 1 80 ? 15.172 -1.259 -23.106 1.00 94.19 80 ASP A C 1
ATOM 625 O O . ASP A 1 80 ? 15.518 -0.108 -22.820 1.00 94.19 80 ASP A O 1
ATOM 629 N N . HIS A 1 81 ? 14.890 -2.162 -22.167 1.00 94.00 81 HIS A N 1
ATOM 630 C CA . HIS A 1 81 ? 15.026 -1.863 -20.748 1.00 94.00 81 HIS A CA 1
ATOM 631 C C . HIS A 1 81 ? 16.444 -1.359 -20.413 1.00 94.00 81 HIS A C 1
ATOM 633 O O . HIS A 1 81 ? 17.455 -1.910 -20.851 1.00 94.00 81 HIS A O 1
ATOM 639 N N . SER A 1 82 ? 16.505 -0.315 -19.589 1.00 94.31 82 SER A N 1
ATOM 640 C CA . SER A 1 82 ? 17.713 0.110 -18.889 1.00 94.31 82 SER A CA 1
ATOM 641 C C . SER A 1 82 ? 17.326 0.713 -17.545 1.00 94.31 82 SER A C 1
ATOM 643 O O . SER A 1 82 ? 16.289 1.374 -17.445 1.00 94.31 82 SER A O 1
ATOM 645 N N . ASP A 1 83 ? 18.181 0.555 -16.537 1.00 92.19 83 ASP A N 1
ATOM 646 C CA . ASP A 1 83 ? 17.933 1.082 -15.188 1.00 92.19 83 ASP A CA 1
ATOM 647 C C . ASP A 1 83 ? 17.686 2.594 -15.188 1.00 92.19 83 ASP A C 1
ATOM 649 O O . ASP A 1 83 ? 16.819 3.101 -14.480 1.00 92.19 83 ASP A O 1
ATOM 653 N N . VAL A 1 84 ? 18.411 3.332 -16.036 1.00 92.88 84 VAL A N 1
ATOM 654 C CA . VAL A 1 84 ? 18.265 4.789 -16.169 1.00 92.88 84 VAL A CA 1
ATOM 655 C C . VAL A 1 84 ? 16.896 5.150 -16.745 1.00 92.88 84 VAL A C 1
ATOM 657 O O . VAL A 1 84 ? 16.241 6.068 -16.247 1.00 92.88 84 VAL A O 1
ATOM 660 N N . PHE A 1 85 ? 16.450 4.429 -17.778 1.00 93.69 85 PHE A N 1
ATOM 661 C CA . PHE A 1 85 ? 15.131 4.653 -18.362 1.00 93.69 85 PHE A CA 1
ATOM 662 C C . PHE A 1 85 ? 14.028 4.270 -17.374 1.00 93.69 85 PHE A C 1
ATOM 664 O O . PHE A 1 85 ? 13.098 5.048 -17.180 1.00 93.69 85 PHE A O 1
ATOM 671 N N . PHE A 1 86 ? 14.162 3.132 -16.690 1.00 93.81 86 PHE A N 1
ATOM 672 C CA . PHE A 1 86 ? 13.216 2.707 -15.661 1.00 93.81 86 PHE A CA 1
ATOM 673 C C . PHE A 1 86 ? 13.108 3.735 -14.526 1.00 93.81 86 PHE A C 1
ATOM 675 O O . PHE A 1 86 ? 12.006 4.161 -14.198 1.00 93.81 86 PHE A O 1
ATOM 682 N N . ALA A 1 87 ? 14.230 4.246 -14.012 1.00 92.31 87 ALA A N 1
ATOM 683 C CA . ALA A 1 87 ? 14.230 5.310 -13.009 1.00 92.31 87 ALA A CA 1
ATOM 684 C C . ALA A 1 87 ? 13.528 6.587 -13.505 1.00 92.31 87 ALA A C 1
ATOM 686 O O . ALA A 1 87 ? 12.754 7.198 -12.769 1.00 92.31 87 ALA A O 1
ATOM 687 N N . SER A 1 88 ? 13.754 6.981 -14.763 1.00 92.62 88 SER A N 1
ATOM 688 C CA . SER A 1 88 ? 13.060 8.131 -15.358 1.00 92.62 88 SER A CA 1
ATOM 689 C C . SER A 1 88 ? 11.556 7.891 -15.531 1.00 92.62 88 SER A C 1
ATOM 691 O O . SER A 1 88 ? 10.756 8.801 -15.317 1.00 92.62 88 SER A O 1
ATOM 693 N N . PHE A 1 89 ? 11.167 6.658 -15.854 1.00 92.81 89 PHE A N 1
ATOM 694 C CA . PHE A 1 89 ? 9.778 6.243 -15.984 1.00 92.81 89 PHE A CA 1
ATOM 6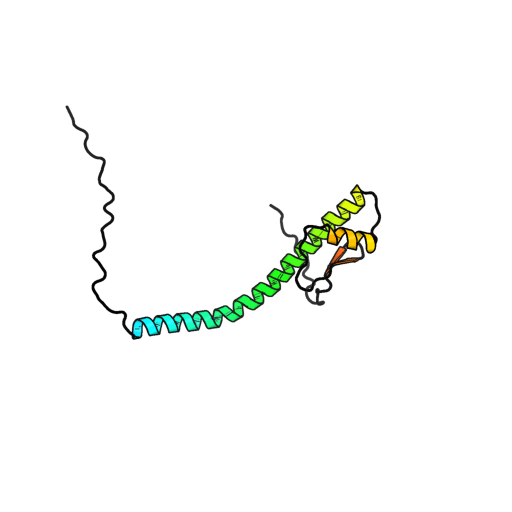95 C C . PHE A 1 89 ? 9.060 6.268 -14.631 1.00 92.81 89 PHE A C 1
ATOM 697 O O . PHE A 1 89 ? 7.973 6.832 -14.538 1.00 92.81 89 PHE A O 1
ATOM 704 N N . LEU A 1 90 ? 9.694 5.764 -13.565 1.00 92.06 90 LEU A N 1
ATOM 705 C CA . LEU A 1 90 ? 9.156 5.823 -12.202 1.00 92.06 90 LEU A CA 1
ATOM 706 C C . LEU A 1 90 ? 8.818 7.260 -11.785 1.00 92.06 90 LEU A C 1
ATOM 708 O O . LEU A 1 90 ? 7.747 7.498 -11.233 1.00 92.06 90 LEU A O 1
ATOM 712 N N . MET A 1 91 ? 9.683 8.227 -12.114 1.00 89.50 91 MET A N 1
ATOM 713 C CA . MET A 1 91 ? 9.448 9.649 -11.824 1.00 89.50 91 MET A CA 1
ATOM 714 C C . MET A 1 91 ? 8.240 10.239 -12.570 1.00 89.50 91 MET A C 1
ATOM 716 O O . MET A 1 91 ? 7.683 11.240 -12.120 1.00 89.50 91 MET A O 1
ATOM 720 N N . GLY A 1 92 ? 7.865 9.667 -13.718 1.00 88.38 92 GLY A N 1
ATOM 721 C CA . GLY A 1 92 ? 6.717 10.095 -14.524 1.00 88.38 92 GLY A CA 1
ATOM 722 C C . GLY A 1 92 ? 5.441 9.277 -14.300 1.00 88.38 92 GLY A C 1
ATOM 723 O O . GLY A 1 92 ? 4.376 9.693 -14.756 1.00 88.38 92 GLY A O 1
ATOM 724 N N . SER A 1 93 ? 5.539 8.131 -13.625 1.00 84.75 93 SER A N 1
ATOM 725 C CA . SER A 1 93 ? 4.412 7.231 -13.382 1.00 84.75 93 SER A CA 1
ATOM 726 C C . SER A 1 93 ? 3.455 7.789 -12.323 1.00 84.75 93 SER A C 1
ATOM 728 O O . SER A 1 93 ? 3.859 8.503 -11.406 1.00 84.75 93 SER A O 1
ATOM 730 N N . SER A 1 94 ? 2.166 7.461 -12.437 1.00 80.81 94 SER A N 1
ATOM 731 C CA . SER A 1 94 ? 1.148 7.825 -11.438 1.00 80.81 94 SER A CA 1
ATOM 732 C C . SER A 1 94 ? 0.941 6.757 -10.362 1.00 80.81 94 SER A C 1
ATOM 734 O O . SER A 1 94 ? 0.024 6.877 -9.552 1.00 80.81 94 SER A O 1
ATOM 736 N N . VAL A 1 95 ? 1.724 5.678 -10.394 1.00 84.19 95 VAL A N 1
ATOM 737 C CA . VAL A 1 95 ? 1.624 4.585 -9.428 1.00 84.19 95 VAL A CA 1
ATOM 738 C C . VAL A 1 95 ? 2.342 5.012 -8.154 1.00 84.19 95 VAL A C 1
ATOM 740 O O . VAL A 1 95 ? 3.537 5.299 -8.168 1.00 84.19 95 VAL A O 1
ATOM 743 N N . GLU A 1 96 ? 1.611 5.075 -7.044 1.00 80.00 96 GLU A N 1
ATOM 744 C CA . GLU A 1 96 ? 2.208 5.404 -5.752 1.00 80.00 96 GLU A CA 1
ATOM 745 C C . GLU A 1 96 ? 3.083 4.246 -5.259 1.00 80.00 96 GLU A C 1
ATOM 747 O O . GLU A 1 96 ? 2.650 3.088 -5.208 1.00 80.00 96 GLU A O 1
ATOM 752 N N . SER A 1 97 ? 4.322 4.573 -4.882 1.00 78.31 97 SER A N 1
ATOM 753 C CA . SER A 1 97 ? 5.209 3.615 -4.228 1.00 78.31 97 SER A CA 1
ATOM 754 C C . SER A 1 97 ? 4.714 3.326 -2.819 1.00 78.31 97 SER A C 1
ATOM 756 O O . SER A 1 97 ? 4.339 4.236 -2.077 1.00 78.31 97 SER A O 1
ATOM 758 N N . CYS A 1 98 ? 4.739 2.054 -2.442 1.00 83.88 98 CYS A N 1
ATOM 759 C CA . CYS A 1 98 ? 4.365 1.608 -1.106 1.00 83.88 98 CYS A CA 1
ATOM 760 C C . CYS A 1 98 ? 5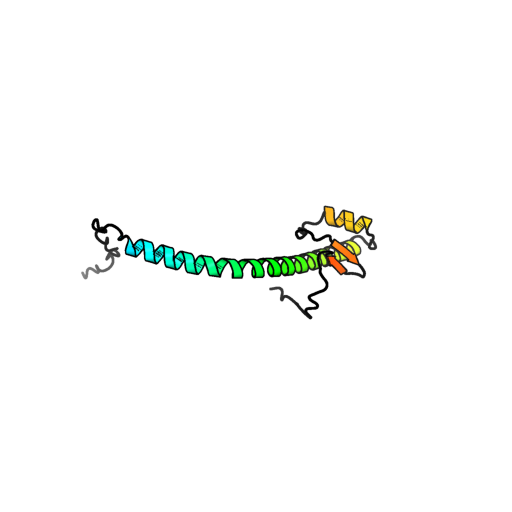.385 2.118 -0.078 1.00 83.88 98 CYS A C 1
ATOM 762 O O . CYS A 1 98 ? 6.557 2.344 -0.400 1.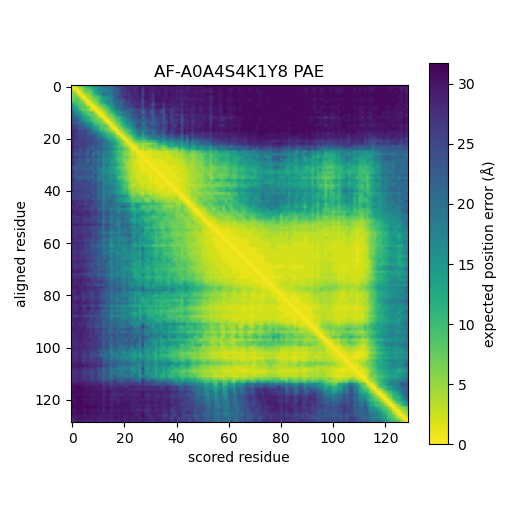00 83.88 98 CYS A O 1
ATOM 764 N N . GLU A 1 99 ? 4.971 2.274 1.179 1.00 82.12 99 GLU A N 1
ATOM 765 C CA . GLU A 1 99 ? 5.856 2.797 2.218 1.00 82.12 99 GLU A CA 1
ATOM 766 C C . GLU A 1 99 ? 7.045 1.848 2.445 1.00 82.12 99 GLU A C 1
ATOM 768 O O . GLU A 1 99 ? 6.881 0.692 2.828 1.00 82.12 99 GLU A O 1
ATOM 773 N N . GLY A 1 100 ? 8.267 2.322 2.187 1.00 80.06 100 GLY A N 1
ATOM 774 C CA . GLY A 1 100 ? 9.484 1.511 2.306 1.00 80.06 100 GLY A CA 1
ATOM 775 C C . GLY A 1 100 ? 9.695 0.490 1.183 1.00 80.06 100 GLY A C 1
ATOM 776 O O . GLY A 1 100 ? 10.554 -0.371 1.333 1.00 80.06 100 GLY A O 1
ATOM 777 N N . CYS A 1 101 ? 8.931 0.576 0.093 1.00 85.44 101 CYS A N 1
ATOM 778 C CA . CYS A 1 101 ? 9.147 -0.208 -1.115 1.00 85.44 101 CYS A CA 1
ATOM 779 C C . CYS A 1 101 ? 9.939 0.603 -2.142 1.00 85.44 101 CYS A C 1
ATOM 781 O O . CYS A 1 101 ? 9.526 1.698 -2.531 1.00 85.44 101 CYS A O 1
ATOM 783 N N . GLU A 1 102 ? 11.061 0.051 -2.596 1.00 87.62 102 GLU A N 1
ATOM 784 C CA . GLU A 1 102 ? 11.772 0.527 -3.781 1.00 87.62 102 GLU A CA 1
ATOM 785 C C . GLU A 1 102 ? 11.551 -0.462 -4.925 1.00 87.62 102 GLU A C 1
ATOM 787 O O . GLU A 1 102 ? 11.789 -1.663 -4.756 1.00 87.62 102 GLU A O 1
ATOM 792 N N . PHE A 1 103 ? 11.069 0.047 -6.063 1.00 90.12 103 PHE A N 1
ATOM 793 C CA . PHE A 1 103 ? 10.831 -0.760 -7.254 1.00 90.12 103 PHE A CA 1
ATOM 794 C C . PHE A 1 103 ? 12.119 -0.965 -8.049 1.00 90.12 103 PHE A C 1
ATOM 796 O O . PHE A 1 103 ? 12.794 0.000 -8.409 1.00 90.12 103 PHE A O 1
ATOM 803 N N . THR A 1 104 ? 12.409 -2.214 -8.396 1.00 90.25 104 THR A N 1
ATOM 804 C CA . THR A 1 104 ? 13.465 -2.603 -9.338 1.00 90.25 104 THR A CA 1
ATOM 805 C C . THR A 1 104 ? 12.863 -3.395 -10.491 1.00 90.25 104 THR A C 1
ATOM 807 O O . THR A 1 104 ? 11.798 -3.988 -10.341 1.00 90.25 104 THR A O 1
ATOM 810 N N . TYR A 1 105 ? 13.505 -3.377 -11.658 1.00 92.12 105 TYR A N 1
ATOM 811 C CA . TYR A 1 105 ? 13.082 -4.184 -12.801 1.00 92.12 105 TYR A CA 1
ATOM 812 C C . TYR A 1 105 ? 14.129 -5.260 -13.063 1.00 92.12 105 TYR A C 1
ATOM 814 O O . TYR A 1 105 ? 15.259 -4.945 -13.427 1.00 92.12 105 TYR A O 1
ATOM 822 N N . GLU A 1 106 ? 13.763 -6.521 -12.866 1.00 89.56 106 GLU A N 1
ATOM 823 C CA . GLU A 1 106 ? 14.662 -7.665 -13.019 1.00 89.56 106 GLU A CA 1
ATOM 824 C C . GLU A 1 106 ? 13.944 -8.785 -13.770 1.00 89.56 106 GLU A C 1
ATOM 826 O O . GLU A 1 106 ? 12.792 -9.094 -13.482 1.00 89.56 106 GLU A O 1
ATOM 831 N N . ASP A 1 107 ? 14.608 -9.372 -14.770 1.00 87.12 107 ASP A N 1
ATOM 832 C CA . ASP A 1 107 ? 14.117 -10.524 -15.545 1.00 87.12 107 ASP A CA 1
ATOM 833 C C . ASP A 1 107 ? 12.701 -10.386 -16.146 1.00 87.12 107 ASP A C 1
ATOM 835 O O . ASP A 1 107 ? 12.030 -11.374 -16.441 1.00 87.12 107 ASP A O 1
ATOM 839 N N . GLY A 1 108 ? 12.257 -9.153 -16.406 1.00 86.88 108 GLY A N 1
ATOM 840 C CA . GLY A 1 108 ? 10.919 -8.894 -16.939 1.00 86.88 108 GLY A CA 1
ATOM 841 C C . GLY A 1 108 ? 9.845 -8.700 -15.872 1.00 86.88 108 GLY A C 1
ATOM 842 O O . GLY A 1 108 ? 8.667 -8.662 -16.209 1.00 86.88 108 GLY A O 1
ATOM 843 N N . ASP A 1 109 ? 10.216 -8.575 -14.602 1.00 89.38 109 ASP A N 1
ATOM 844 C CA . ASP A 1 109 ? 9.311 -8.298 -13.492 1.00 89.38 109 ASP A CA 1
ATOM 845 C C . ASP A 1 109 ? 9.697 -7.015 -12.758 1.00 89.38 109 ASP A C 1
ATOM 847 O O . ASP A 1 109 ? 10.862 -6.628 -12.702 1.00 89.38 109 ASP A O 1
ATOM 851 N N . VAL A 1 110 ? 8.692 -6.348 -12.182 1.00 90.94 110 VAL A N 1
ATOM 852 C CA . VAL A 1 110 ? 8.905 -5.240 -11.246 1.00 90.94 110 VAL A CA 1
ATOM 853 C C . VAL A 1 110 ? 8.862 -5.807 -9.833 1.00 90.94 110 VAL A C 1
ATOM 855 O O . VAL A 1 110 ? 7.828 -6.310 -9.395 1.00 90.94 110 VAL A O 1
ATOM 858 N N . LEU A 1 111 ? 9.983 -5.726 -9.126 1.00 89.00 111 LEU A N 1
ATOM 859 C CA . LEU A 1 111 ? 10.157 -6.250 -7.778 1.00 89.00 111 LEU A CA 1
ATOM 860 C C . LEU A 1 111 ? 10.155 -5.120 -6.753 1.00 89.00 111 LEU A C 1
ATOM 862 O O . LEU A 1 111 ? 10.627 -4.020 -7.016 1.00 89.00 111 LEU A O 1
ATOM 866 N N . CYS A 1 112 ? 9.637 -5.417 -5.565 1.00 86.94 112 CYS A N 1
ATOM 867 C CA . CYS A 1 112 ? 9.682 -4.537 -4.407 1.00 86.94 112 CYS A CA 1
ATOM 868 C C . CYS A 1 112 ? 10.716 -5.054 -3.401 1.00 86.94 112 CYS A C 1
ATOM 870 O O . CYS A 1 112 ? 10.588 -6.182 -2.919 1.00 86.94 112 CYS A O 1
ATOM 872 N N . ASN A 1 113 ? 11.698 -4.232 -3.015 1.00 82.19 113 ASN A N 1
ATOM 873 C CA . ASN A 1 113 ? 12.744 -4.652 -2.066 1.00 82.19 113 ASN A CA 1
ATOM 874 C C . ASN A 1 113 ? 12.231 -4.973 -0.643 1.00 82.19 113 ASN A C 1
ATOM 876 O O . ASN A 1 113 ? 12.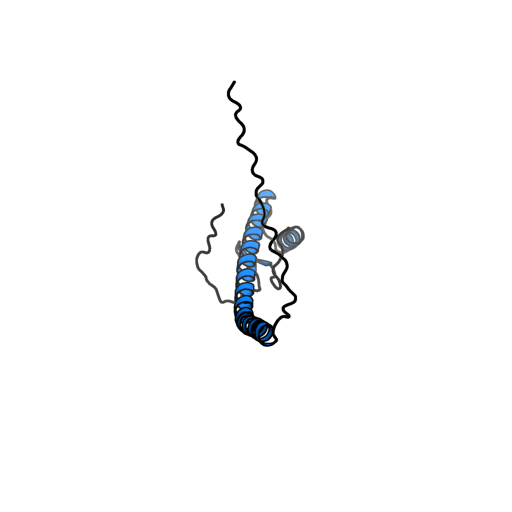926 -5.634 0.127 1.00 82.19 113 ASN A O 1
ATOM 880 N N . LYS A 1 114 ? 11.020 -4.521 -0.290 1.00 75.31 114 LYS A N 1
ATOM 881 C CA . LYS A 1 114 ? 10.381 -4.768 1.011 1.00 75.31 114 LYS A CA 1
ATOM 882 C C . LYS A 1 114 ? 9.873 -6.203 1.138 1.00 75.31 114 LYS A C 1
ATOM 884 O O . LYS A 1 114 ? 9.487 -6.607 2.232 1.00 75.31 114 LYS A O 1
ATOM 889 N N . ARG A 1 115 ? 9.888 -6.985 0.050 1.00 61.44 115 ARG A N 1
ATOM 890 C CA . ARG A 1 115 ? 9.470 -8.384 0.072 1.00 61.44 115 ARG A CA 1
ATOM 891 C C . ARG A 1 115 ? 10.451 -9.212 0.899 1.00 61.44 115 ARG A C 1
ATOM 893 O O . ARG A 1 115 ? 11.429 -9.757 0.399 1.00 61.44 115 ARG A O 1
ATOM 900 N N . THR A 1 116 ? 10.182 -9.304 2.196 1.00 46.59 116 THR A N 1
ATOM 901 C CA . THR A 1 116 ? 10.759 -10.333 3.054 1.00 46.59 116 THR A CA 1
ATOM 902 C C . THR A 1 116 ? 10.361 -11.691 2.487 1.00 46.59 116 THR A C 1
ATOM 904 O O . THR A 1 116 ? 9.186 -11.945 2.245 1.00 46.59 116 THR A O 1
ATOM 907 N N . GLU A 1 117 ? 11.353 -12.544 2.241 1.00 50.38 117 GLU A N 1
ATOM 908 C CA . GLU A 1 117 ? 11.203 -13.922 1.773 1.00 50.38 117 GLU A CA 1
ATOM 909 C C . GLU A 1 117 ? 10.263 -14.715 2.706 1.00 50.38 117 GLU A C 1
ATOM 911 O O . GLU A 1 117 ? 10.701 -15.305 3.692 1.00 50.38 117 GLU A O 1
ATOM 916 N N . GLY A 1 118 ? 8.959 -14.694 2.433 1.00 46.84 118 GLY A N 1
ATOM 917 C CA . GLY A 1 118 ? 7.944 -15.290 3.305 1.00 46.84 118 GLY A CA 1
ATOM 918 C C . GLY A 1 118 ? 6.754 -15.866 2.554 1.00 46.84 118 GLY A C 1
ATOM 919 O O . GLY A 1 118 ? 6.404 -17.015 2.800 1.00 46.84 118 GLY A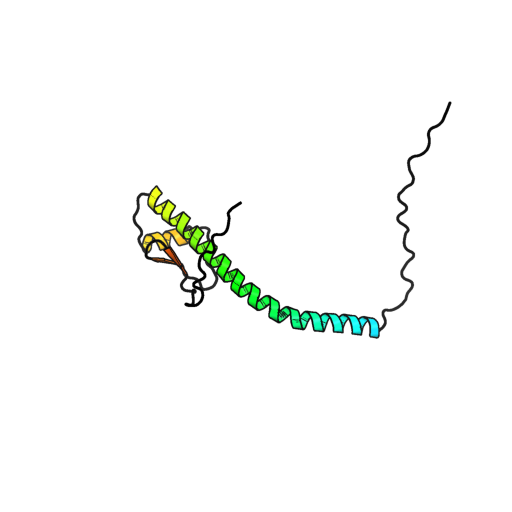 O 1
ATOM 920 N N . ASP A 1 119 ? 6.214 -15.144 1.574 1.00 47.84 119 ASP A N 1
ATOM 921 C CA . ASP A 1 119 ? 4.946 -15.525 0.953 1.00 47.84 119 ASP A CA 1
ATOM 922 C C . ASP A 1 119 ? 5.136 -15.827 -0.537 1.00 47.84 119 ASP A C 1
ATOM 924 O O . ASP A 1 119 ? 4.943 -15.000 -1.427 1.00 47.84 119 ASP A O 1
ATOM 928 N N . LYS A 1 120 ? 5.558 -17.068 -0.812 1.00 46.12 120 LYS A N 1
ATOM 929 C CA . LYS A 1 120 ? 5.246 -17.720 -2.088 1.00 46.12 120 LYS A CA 1
ATOM 930 C C . LYS A 1 120 ? 3.800 -18.207 -2.011 1.00 46.12 120 LYS A C 1
ATOM 932 O O . LYS A 1 120 ? 3.573 -19.403 -1.846 1.00 46.12 120 LYS A O 1
ATOM 937 N N . ASP A 1 121 ? 2.846 -17.292 -2.120 1.00 50.28 121 ASP A N 1
ATOM 938 C CA . ASP A 1 121 ? 1.455 -17.669 -2.341 1.00 50.28 121 ASP A CA 1
ATOM 939 C C . ASP A 1 121 ? 1.199 -17.756 -3.847 1.00 50.28 121 ASP A C 1
ATOM 941 O O . ASP A 1 121 ? 1.178 -16.783 -4.601 1.00 50.28 121 ASP A O 1
ATOM 945 N N . GLU A 1 122 ? 1.087 -19.004 -4.281 1.00 52.44 122 GLU A N 1
ATOM 946 C CA . GLU A 1 122 ? 0.739 -19.420 -5.624 1.00 52.44 122 GLU A CA 1
ATOM 947 C C . GLU A 1 122 ? -0.628 -18.830 -6.020 1.00 52.44 122 GLU A C 1
ATOM 949 O O . GLU A 1 122 ? -1.635 -19.044 -5.348 1.00 52.44 122 GLU A O 1
ATOM 954 N N . ASN A 1 123 ? -0.663 -18.136 -7.160 1.00 54.34 123 ASN A N 1
ATOM 955 C CA . ASN A 1 123 ? -1.868 -17.736 -7.894 1.00 54.34 123 ASN A CA 1
ATOM 956 C C . ASN A 1 123 ? -2.884 -16.862 -7.136 1.00 54.34 123 ASN A C 1
ATOM 958 O O . ASN A 1 123 ? -4.011 -17.273 -6.860 1.00 54.34 123 ASN A O 1
ATOM 962 N N . GLY A 1 124 ? -2.543 -15.589 -6.953 1.00 47.28 124 GLY A N 1
ATOM 963 C CA . GLY A 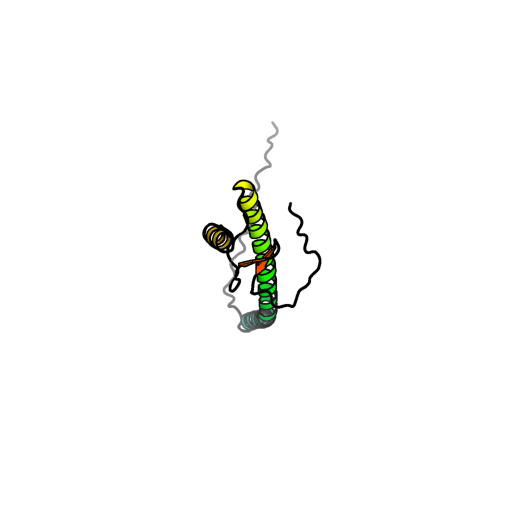1 124 ? -3.514 -14.513 -6.746 1.00 47.28 124 GLY A CA 1
ATOM 964 C C . GLY A 1 124 ? -3.972 -13.885 -8.065 1.00 47.28 124 GLY A C 1
ATOM 965 O O . GLY A 1 124 ? -3.766 -12.694 -8.280 1.00 47.28 124 GLY A O 1
ATOM 966 N N . GLU A 1 125 ? -4.561 -14.658 -8.983 1.00 45.31 125 GLU A N 1
ATOM 967 C CA . GLU A 1 125 ? -5.189 -14.079 -10.178 1.00 45.31 125 GLU A CA 1
ATOM 968 C C . GLU A 1 125 ? -6.486 -13.368 -9.749 1.00 45.31 125 GLU A C 1
ATOM 970 O O . GLU A 1 125 ? -7.546 -13.977 -9.597 1.00 45.31 125 GLU A O 1
ATOM 975 N N . VAL A 1 126 ? -6.386 -12.066 -9.467 1.00 60.38 126 VAL A N 1
ATOM 976 C CA . VAL A 1 126 ? -7.540 -11.208 -9.177 1.00 60.38 126 VAL A CA 1
ATOM 977 C C . VAL A 1 126 ? -8.407 -11.056 -10.439 1.00 60.38 126 VAL A C 1
ATOM 979 O O . VAL A 1 126 ? -7.911 -10.598 -11.472 1.00 60.38 126 VAL A O 1
ATOM 982 N N . PRO A 1 127 ? -9.704 -11.423 -10.406 1.00 39.72 127 PRO A N 1
ATOM 983 C CA . PRO A 1 127 ? -10.582 -11.284 -11.559 1.00 39.72 127 PRO A CA 1
ATOM 984 C C . PRO A 1 127 ? -10.950 -9.809 -11.756 1.00 39.72 127 PRO A C 1
ATOM 986 O O . PRO A 1 127 ? -11.552 -9.183 -10.882 1.00 39.72 127 PRO A O 1
ATOM 989 N N . PHE A 1 128 ? -10.604 -9.252 -12.917 1.00 52.44 128 PHE A N 1
ATOM 990 C CA . PHE A 1 128 ? -11.060 -7.925 -13.335 1.00 52.44 128 PHE A CA 1
ATOM 991 C C . PHE A 1 128 ? -12.534 -8.009 -13.785 1.00 52.44 128 PHE A C 1
ATOM 993 O O . PHE A 1 128 ? -12.872 -8.862 -14.609 1.00 52.44 128 PHE A O 1
ATOM 1000 N N . PHE A 1 129 ? -13.398 -7.152 -13.224 1.00 42.34 129 PHE A N 1
ATOM 1001 C CA . PHE A 1 129 ? -14.780 -6.921 -13.682 1.00 42.34 129 PHE A CA 1
ATOM 1002 C C . PHE A 1 129 ? -14.830 -5.922 -14.841 1.00 42.34 129 PHE A C 1
ATOM 1004 O O . PHE A 1 129 ? -13.996 -4.988 -14.846 1.00 42.34 129 PHE A O 1
#

Sequence (129 aa):
MKKLNKLNKPLSFSNQKGIGDRGLTLIELLVVVTIMGVIAGIAVYSYVRIIEKTEEDVCDANALLLKREYERSLVLENIDHSDVFFASFLMGSSVESCEGCEFTYEDGDVLCNKRTEGDKDENGEVPFF

Mean predicted aligned error: 15.02 Å

InterPro domains:
  IPR012902 Prokaryotic N-terminal methylation site [PF07963] (21-43)
  IPR012902 Prokaryotic N-terminal methylation site [PS00409] (22-42)
  IPR012902 Prokaryotic N-terminal methylation site [TIGR02532] (22-44)
  IPR045584 Pilin-like [SSF54523] (25-73)

Nearest PDB structures (foldseek):
  8rjd-assembly1_E  TM=1.912E-01  e=9.667E+00  Oryctolagus cuniculus

Radius of gyration: 30.13 Å; Cα contacts (8 Å, |Δi|>4): 47; chains: 1; bounding box: 92×34×67 Å

Foldseek 3Di:
DDDDDDDDDDPPPPPPDDDPPDDDDPVNVVVVVVVVVVCVVVVVVVVVVVVVVVLVVLQVVLQVVLLVVVVVCCVVVVHDDDPVVSVVVVVVDPRDHRDQWDWDADPSGTDTPPDDPDDPPPDPPPDDD

Organism: NCBI:txid1218173

pLDDT: mean 78.82, std 16.32, range [39.72, 96.75]